Protein AF-A0A970HXU4-F1 (afdb_monomer)

Sequence (37 aa):
MADLKTTYMGLKLKNPVIAGASNLSLNKENLVKIEKA

Solvent-accessible surface area (backbone atoms only — not comparable to full-atom values): 2566 Å² total; per-residue (Å²): 134,83,85,51,59,39,72,57,98,86,42,82,34,82,43,83,80,73,90,59,99,47,80,68,65,73,39,67,69,58,50,55,54,58,74,73,107

Mean predicted aligned error: 4.2 Å

Structure (mmCIF, N/CA/C/O backbone):
data_AF-A0A970HXU4-F1
#
_entry.id   AF-A0A970HXU4-F1
#
loop_
_atom_site.group_PDB
_atom_site.id
_atom_site.type_symbol
_atom_site.label_atom_id
_atom_site.label_alt_id
_atom_site.label_comp_id
_atom_site.label_asym_id
_atom_site.label_entity_id
_atom_site.label_seq_id
_atom_site.pdbx_PDB_ins_code
_atom_site.Cartn_x
_atom_site.Cartn_y
_atom_site.Cartn_z
_atom_site.occupancy
_atom_site.B_iso_or_equiv
_atom_site.auth_seq_id
_atom_site.auth_comp_id
_atom_site.auth_asym_id
_atom_site.auth_atom_id
_atom_site.pdbx_PDB_model_num
ATOM 1 N N . MET A 1 1 ? -12.621 10.550 15.467 1.00 67.94 1 MET A N 1
ATOM 2 C CA . MET A 1 1 ? -12.137 10.118 14.136 1.00 67.94 1 MET A CA 1
ATOM 3 C C . MET A 1 1 ? -12.928 8.902 13.687 1.00 67.94 1 MET A C 1
ATOM 5 O O . MET A 1 1 ? -13.245 8.081 14.537 1.00 67.94 1 MET A O 1
ATOM 9 N N . ALA A 1 2 ? -13.239 8.788 12.395 1.00 81.94 2 ALA A N 1
ATOM 10 C CA . ALA A 1 2 ? -13.835 7.574 11.838 1.00 81.94 2 ALA A CA 1
ATOM 11 C C . ALA A 1 2 ? -12.765 6.479 11.685 1.00 81.94 2 ALA A C 1
ATOM 13 O O . ALA A 1 2 ? -11.652 6.769 11.243 1.00 81.94 2 ALA A O 1
ATOM 14 N N . ASP A 1 3 ? -13.090 5.239 12.053 1.00 86.44 3 ASP A N 1
ATOM 15 C CA . ASP A 1 3 ? -12.262 4.082 11.706 1.00 86.44 3 ASP A CA 1
ATOM 16 C C . ASP A 1 3 ? -12.439 3.815 10.207 1.00 86.44 3 ASP A C 1
ATOM 18 O O . ASP A 1 3 ? -13.542 3.547 9.738 1.00 86.44 3 ASP A O 1
ATOM 22 N N . LEU A 1 4 ? -11.357 3.974 9.445 1.00 89.12 4 LEU A N 1
ATOM 23 C CA . LEU A 1 4 ? -11.360 3.819 7.990 1.00 89.12 4 LEU A CA 1
ATOM 24 C C . LEU A 1 4 ? -10.979 2.397 7.556 1.00 89.12 4 LEU A C 1
ATOM 26 O O . LEU A 1 4 ? -10.811 2.153 6.364 1.00 89.12 4 LEU A O 1
ATOM 30 N N . LYS A 1 5 ? -10.816 1.445 8.483 1.00 92.75 5 LYS A N 1
ATOM 31 C CA . LYS A 1 5 ? -10.415 0.090 8.102 1.00 92.75 5 LYS A CA 1
ATOM 32 C C . LYS A 1 5 ? -11.494 -0.533 7.230 1.00 92.75 5 LYS A C 1
ATOM 34 O O . LYS A 1 5 ? -12.685 -0.423 7.504 1.00 92.75 5 LYS A O 1
ATOM 39 N N . THR A 1 6 ? -11.070 -1.220 6.180 1.00 93.19 6 THR A N 1
ATOM 40 C CA . THR A 1 6 ? -11.996 -1.863 5.250 1.00 93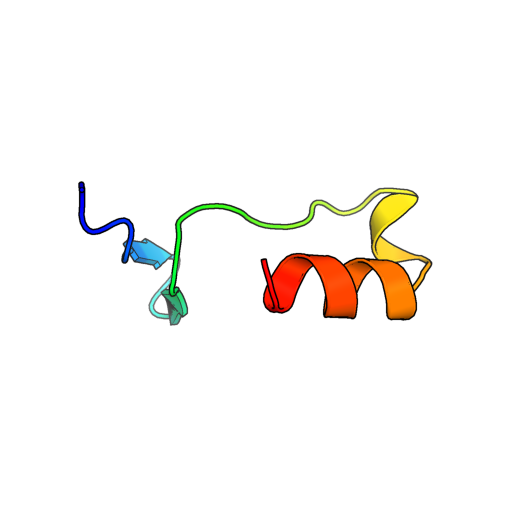.19 6 THR A CA 1
ATOM 41 C C . THR A 1 6 ? -11.465 -3.212 4.801 1.00 93.19 6 THR A C 1
ATOM 43 O O . THR A 1 6 ? -10.281 -3.516 4.948 1.00 93.19 6 THR A O 1
ATOM 46 N N . THR A 1 7 ? -12.357 -4.039 4.270 1.00 94.62 7 THR A N 1
ATOM 47 C CA . THR A 1 7 ? -11.991 -5.286 3.605 1.00 94.62 7 THR A CA 1
ATOM 48 C C . THR A 1 7 ? -12.272 -5.136 2.121 1.00 94.62 7 THR A C 1
ATOM 50 O O . THR A 1 7 ? -13.407 -4.881 1.729 1.00 94.62 7 THR A O 1
ATOM 53 N N . TYR A 1 8 ? -11.246 -5.315 1.297 1.00 92.44 8 TYR A N 1
ATOM 54 C CA . TYR A 1 8 ? -11.362 -5.272 -0.156 1.00 92.44 8 TYR A CA 1
ATOM 55 C C . TYR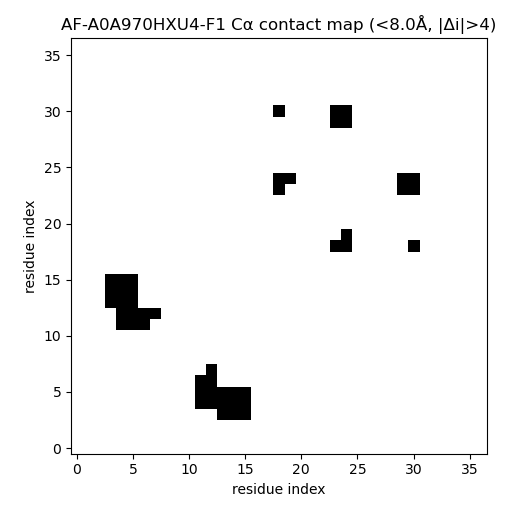 A 1 8 ? -10.879 -6.597 -0.730 1.00 92.44 8 TYR A C 1
ATOM 57 O O . TYR A 1 8 ? -9.746 -7.000 -0.483 1.00 92.44 8 TYR A O 1
ATOM 65 N N . MET A 1 9 ? -11.749 -7.299 -1.461 1.00 92.31 9 MET A N 1
ATOM 66 C CA . MET A 1 9 ? -11.435 -8.600 -2.077 1.00 92.31 9 MET A CA 1
ATOM 67 C C . MET A 1 9 ? -10.822 -9.625 -1.095 1.00 92.31 9 MET A C 1
ATOM 69 O O . MET A 1 9 ? -9.936 -10.393 -1.452 1.00 92.31 9 MET A O 1
ATOM 73 N N . GLY A 1 10 ? -11.272 -9.621 0.166 1.00 93.94 10 GLY A N 1
ATOM 74 C CA . GLY A 1 10 ? -10.767 -10.514 1.222 1.00 93.94 10 GLY A CA 1
ATOM 75 C C . GLY A 1 10 ? -9.498 -10.032 1.939 1.00 93.94 10 GLY A C 1
ATOM 76 O O . GLY A 1 10 ? -9.078 -10.652 2.913 1.00 93.94 10 GLY A O 1
ATOM 77 N N . LEU A 1 11 ? -8.914 -8.907 1.520 1.00 93.88 11 LEU A N 1
ATOM 78 C CA . LEU A 1 11 ? -7.754 -8.291 2.162 1.00 93.88 11 LEU A CA 1
ATOM 79 C C . LEU A 1 11 ? -8.191 -7.221 3.160 1.00 93.88 11 LEU A C 1
ATOM 81 O O . LEU A 1 11 ? -8.993 -6.347 2.831 1.00 93.8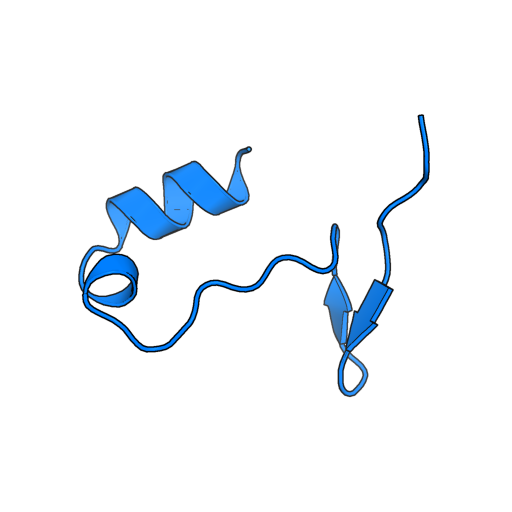8 11 LEU A O 1
ATOM 85 N N . LYS A 1 12 ? -7.629 -7.256 4.372 1.00 94.38 12 LYS A N 1
ATOM 86 C CA . LYS A 1 12 ? -7.823 -6.197 5.370 1.00 94.38 12 LYS A CA 1
ATOM 87 C C . LYS A 1 12 ? -6.889 -5.029 5.075 1.00 94.38 12 LYS A C 1
ATOM 89 O O . LYS A 1 12 ? -5.671 -5.188 5.087 1.00 94.38 12 LYS A O 1
ATOM 94 N N . LEU A 1 13 ? -7.466 -3.854 4.866 1.00 92.81 13 LEU A N 1
ATOM 95 C CA . LEU A 1 13 ? -6.756 -2.609 4.609 1.00 92.81 13 LEU A CA 1
ATOM 96 C C . LEU A 1 13 ? -6.879 -1.668 5.810 1.00 92.81 13 LEU A C 1
ATOM 98 O O . LEU A 1 13 ? -7.921 -1.604 6.467 1.00 92.81 13 LEU A O 1
ATOM 102 N N . LYS A 1 14 ? -5.815 -0.899 6.072 1.00 91.44 14 LYS A N 1
ATOM 103 C CA . LYS A 1 14 ? -5.807 0.152 7.106 1.00 91.44 14 LYS A CA 1
ATOM 104 C C . LYS A 1 14 ? -6.795 1.281 6.775 1.00 91.44 14 LYS A C 1
ATOM 106 O O . LYS A 1 14 ? -7.331 1.904 7.685 1.00 91.44 14 LYS A O 1
ATOM 111 N N . ASN A 1 15 ? -7.010 1.536 5.486 1.00 92.12 15 ASN A N 1
ATOM 112 C CA . ASN A 1 15 ? -7.878 2.575 4.942 1.00 92.12 15 ASN A CA 1
ATOM 113 C C . ASN A 1 15 ? -8.359 2.164 3.526 1.00 92.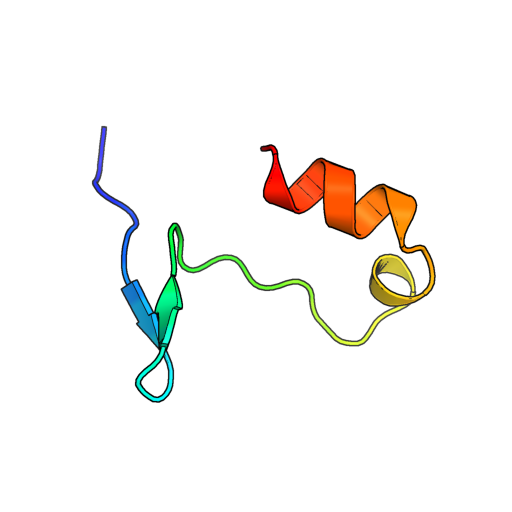12 15 ASN A C 1
ATOM 115 O O . ASN A 1 15 ? -7.769 1.257 2.936 1.00 92.12 15 ASN A O 1
ATOM 119 N N . PRO A 1 16 ? -9.408 2.784 2.956 1.00 91.56 16 PRO A N 1
ATOM 120 C CA . PRO A 1 16 ? -9.907 2.439 1.622 1.00 91.56 16 PRO A CA 1
ATOM 121 C C . PRO A 1 16 ? -9.114 3.092 0.473 1.00 91.56 16 PRO A C 1
ATOM 123 O O . PRO A 1 16 ? -9.546 3.015 -0.675 1.00 91.56 16 PRO A O 1
ATOM 126 N N . VAL A 1 17 ? -7.994 3.772 0.747 1.00 91.12 17 VAL A N 1
ATOM 127 C CA . VAL A 1 17 ? -7.209 4.492 -0.266 1.00 91.12 17 VAL A CA 1
ATOM 128 C C . VAL A 1 17 ? -6.217 3.533 -0.917 1.00 91.12 17 VAL A C 1
ATOM 130 O O . VAL A 1 17 ? -5.414 2.890 -0.245 1.00 91.12 17 VAL A O 1
ATOM 133 N N . ILE A 1 18 ? -6.259 3.442 -2.245 1.00 90.75 18 ILE A N 1
ATOM 134 C CA . ILE A 1 18 ? -5.422 2.531 -3.033 1.00 90.75 18 ILE A CA 1
ATOM 135 C C . ILE A 1 18 ? -4.712 3.342 -4.119 1.00 90.75 18 ILE A C 1
ATOM 137 O O . ILE A 1 18 ? -5.348 4.105 -4.847 1.00 90.75 18 ILE A O 1
ATOM 141 N N . ALA A 1 19 ? -3.392 3.179 -4.244 1.00 91.81 19 ALA A N 1
ATOM 142 C CA . ALA A 1 19 ? -2.626 3.789 -5.327 1.00 91.81 19 ALA A CA 1
ATOM 143 C C . ALA A 1 19 ? -2.949 3.090 -6.661 1.00 91.81 19 ALA A C 1
ATOM 145 O O . ALA A 1 19 ? -2.725 1.890 -6.816 1.00 91.81 19 ALA A O 1
ATOM 146 N N . GLY A 1 20 ? -3.496 3.840 -7.620 1.00 90.00 20 GLY A N 1
ATOM 147 C CA . GLY A 1 20 ? -3.870 3.317 -8.936 1.00 90.00 20 GLY A CA 1
ATOM 148 C C . GLY A 1 20 ? -2.673 3.028 -9.850 1.00 90.00 20 GLY A C 1
ATOM 149 O O . GLY A 1 20 ? -1.555 3.503 -9.631 1.00 90.00 20 GLY A O 1
ATOM 150 N N . ALA A 1 21 ? -2.910 2.274 -10.925 1.00 89.75 21 ALA A N 1
ATOM 151 C CA . ALA A 1 21 ? -1.917 2.039 -11.973 1.00 89.75 21 ALA A CA 1
ATOM 152 C C . ALA A 1 21 ? -1.720 3.315 -12.812 1.00 89.75 21 ALA A C 1
ATOM 154 O O . ALA A 1 21 ? -2.403 3.556 -13.804 1.00 89.75 21 ALA A O 1
ATOM 155 N N . SER A 1 22 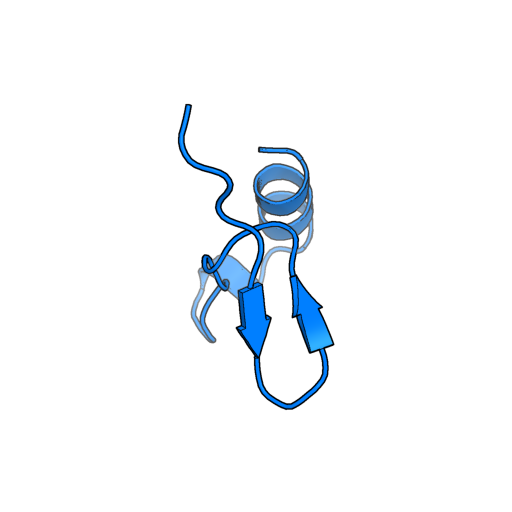? -0.818 4.185 -12.367 1.00 89.94 22 SER A N 1
ATOM 156 C CA . SER A 1 22 ? -0.474 5.454 -13.021 1.00 89.94 22 SER A CA 1
ATOM 157 C C . SER A 1 22 ? 1.000 5.793 -12.775 1.00 89.94 22 SER A C 1
ATOM 159 O O . SER A 1 22 ? 1.699 5.039 -12.098 1.00 89.94 22 SER A O 1
ATOM 161 N N . ASN A 1 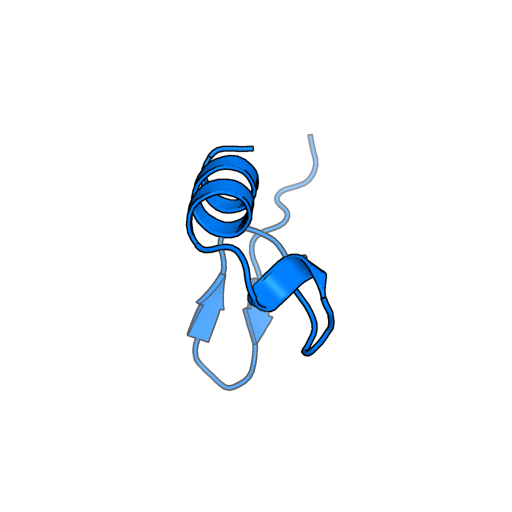23 ? 1.482 6.945 -13.260 1.00 90.88 23 ASN A N 1
ATOM 162 C CA . ASN A 1 23 ? 2.861 7.408 -13.029 1.00 90.88 23 ASN A CA 1
ATOM 163 C C . ASN A 1 23 ? 3.272 7.421 -11.547 1.00 90.88 23 ASN A C 1
ATOM 165 O O . ASN A 1 23 ? 4.448 7.257 -11.236 1.00 90.88 23 ASN A O 1
ATOM 169 N N . LEU A 1 24 ? 2.304 7.566 -10.637 1.00 86.75 24 LEU A N 1
ATOM 170 C CA . LEU A 1 24 ? 2.513 7.478 -9.193 1.00 86.75 24 LEU A CA 1
ATOM 171 C C . LEU A 1 24 ? 3.112 6.130 -8.757 1.00 86.75 24 LEU A C 1
ATOM 173 O O . LEU A 1 24 ? 3.972 6.093 -7.883 1.00 86.75 24 LEU A O 1
ATOM 177 N N . SER A 1 25 ? 2.697 5.042 -9.406 1.00 88.94 25 SER A N 1
ATOM 178 C CA . SER A 1 25 ? 3.110 3.672 -9.087 1.00 88.94 25 SER A CA 1
AT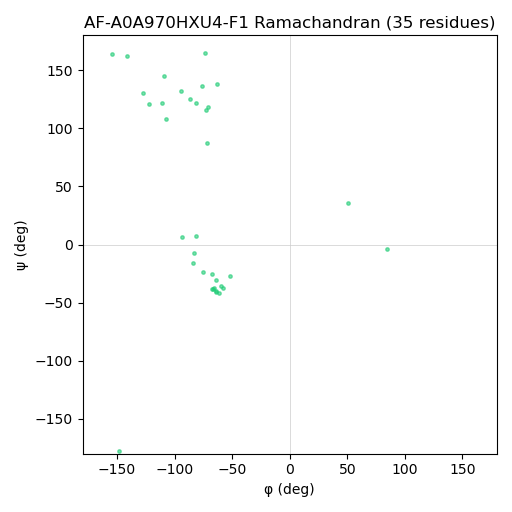OM 179 C C . SER A 1 25 ? 4.447 3.276 -9.719 1.00 88.94 25 SER A C 1
ATOM 181 O O . SER A 1 25 ? 4.993 2.229 -9.384 1.00 88.94 25 SER A O 1
ATOM 183 N N . LEU A 1 26 ? 5.012 4.118 -10.595 1.00 93.75 26 LEU A N 1
ATOM 184 C CA . LEU A 1 26 ? 6.340 3.900 -11.181 1.00 93.75 26 LEU A CA 1
ATOM 185 C C . LEU A 1 26 ? 7.471 4.212 -10.193 1.00 93.75 26 LEU A C 1
ATOM 187 O O . LEU A 1 26 ? 8.579 3.702 -10.342 1.00 93.75 26 LEU A O 1
ATOM 191 N N . ASN A 1 27 ? 7.211 5.052 -9.187 1.00 92.50 27 ASN A N 1
ATOM 192 C CA . ASN A 1 27 ? 8.210 5.445 -8.205 1.00 92.50 27 ASN A CA 1
ATOM 193 C C . ASN A 1 27 ? 7.932 4.781 -6.848 1.00 92.50 27 ASN A C 1
ATOM 195 O O . ASN A 1 27 ? 7.009 5.152 -6.121 1.00 92.50 27 ASN A O 1
ATOM 199 N N . LYS A 1 28 ? 8.776 3.808 -6.489 1.00 91.62 28 LYS A N 1
ATOM 200 C CA . LYS A 1 28 ? 8.653 3.047 -5.239 1.00 91.62 28 LYS A CA 1
ATOM 201 C C . LYS A 1 28 ? 8.716 3.931 -3.989 1.00 91.62 28 LYS A C 1
ATOM 203 O O . LYS A 1 28 ? 8.026 3.649 -3.015 1.00 91.62 28 LYS A O 1
ATOM 208 N N . GLU A 1 29 ? 9.520 4.992 -3.994 1.00 92.81 29 GLU A N 1
ATOM 209 C CA . GLU A 1 29 ? 9.677 5.862 -2.822 1.00 92.81 29 GLU A CA 1
ATOM 210 C C . GLU A 1 29 ? 8.391 6.626 -2.505 1.00 92.81 29 GLU A C 1
ATOM 212 O O . GLU A 1 29 ? 8.024 6.766 -1.338 1.00 92.81 29 GLU A O 1
ATOM 217 N N . ASN A 1 30 ? 7.668 7.066 -3.536 1.00 89.75 30 ASN A N 1
ATOM 218 C CA . ASN A 1 30 ? 6.372 7.717 -3.367 1.00 89.75 30 ASN A 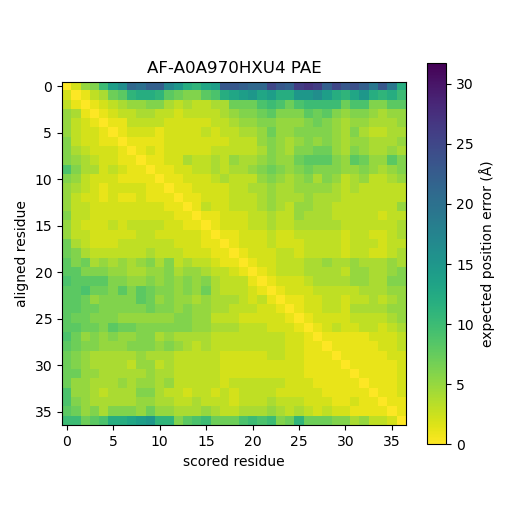CA 1
ATOM 219 C C . ASN A 1 30 ? 5.332 6.760 -2.770 1.00 89.75 30 ASN A C 1
ATOM 221 O O . ASN A 1 30 ? 4.601 7.153 -1.864 1.00 89.75 30 ASN A O 1
ATOM 225 N N . LEU A 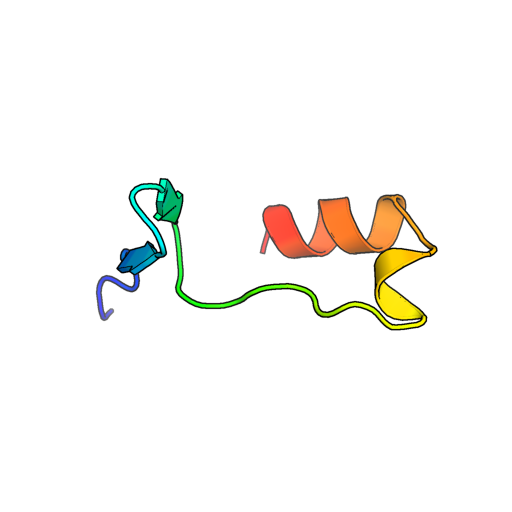1 31 ? 5.318 5.493 -3.198 1.00 92.19 31 LEU A N 1
ATOM 226 C CA . LEU A 1 31 ? 4.434 4.471 -2.626 1.00 92.19 31 LEU A CA 1
ATOM 227 C C . LEU A 1 31 ? 4.712 4.241 -1.131 1.00 92.19 31 LEU A C 1
ATOM 229 O O . LEU A 1 31 ? 3.779 4.174 -0.336 1.00 92.19 31 LEU A O 1
ATOM 233 N N . VAL A 1 32 ? 5.987 4.193 -0.727 1.00 91.94 32 VAL A N 1
ATOM 234 C CA . VAL A 1 32 ? 6.375 4.036 0.689 1.00 91.94 32 VAL A CA 1
ATOM 235 C C . VAL A 1 32 ? 5.963 5.247 1.528 1.00 91.94 32 VAL A C 1
ATOM 237 O O . VAL A 1 32 ? 5.550 5.091 2.675 1.00 91.94 32 VAL A O 1
ATOM 240 N N . LYS A 1 33 ? 6.061 6.461 0.976 1.00 90.38 33 LYS A N 1
ATOM 241 C CA . LYS A 1 33 ? 5.590 7.675 1.658 1.00 90.38 33 LYS A CA 1
ATOM 242 C C . LYS A 1 33 ? 4.076 7.644 1.873 1.00 90.38 33 LYS A C 1
ATOM 244 O O . LYS A 1 33 ? 3.629 8.011 2.951 1.00 90.38 33 LYS A O 1
ATOM 249 N N . ILE A 1 34 ? 3.318 7.174 0.881 1.00 89.88 34 ILE A N 1
ATOM 250 C CA . ILE A 1 34 ? 1.855 7.057 0.958 1.00 89.88 34 ILE A CA 1
ATOM 251 C C . ILE A 1 34 ? 1.430 5.991 1.974 1.00 89.88 34 ILE A C 1
ATOM 253 O O . ILE A 1 34 ? 0.475 6.212 2.700 1.00 89.88 34 ILE A O 1
ATOM 257 N N . GLU A 1 35 ? 2.140 4.863 2.082 1.00 88.75 35 GLU A N 1
ATOM 258 C CA . GLU A 1 35 ? 1.802 3.823 3.073 1.00 88.75 35 GLU A CA 1
ATOM 259 C C . GLU A 1 35 ? 2.028 4.271 4.526 1.00 88.75 35 GLU A C 1
ATOM 261 O O . GLU A 1 35 ? 1.397 3.747 5.445 1.00 88.75 35 GLU A O 1
ATOM 266 N N . LYS A 1 36 ? 2.930 5.238 4.738 1.00 87.81 36 LYS A N 1
ATOM 267 C CA . LYS A 1 36 ? 3.218 5.821 6.056 1.00 87.81 36 LYS A CA 1
ATOM 268 C C . LYS A 1 36 ? 2.265 6.948 6.461 1.00 87.81 36 LYS A C 1
ATOM 270 O O . LYS A 1 36 ? 2.295 7.321 7.634 1.00 87.81 36 LYS A O 1
ATOM 275 N N . ALA A 1 37 ? 1.514 7.512 5.514 1.00 78.88 37 ALA A N 1
ATOM 276 C CA . ALA A 1 37 ? 0.542 8.578 5.759 1.00 78.88 37 ALA A CA 1
ATOM 277 C C . ALA A 1 37 ? -0.763 8.008 6.333 1.00 78.88 37 ALA A C 1
ATOM 279 O O . ALA A 1 37 ? -1.308 8.651 7.257 1.00 78.88 37 ALA A O 1
#

pLDDT: mean 90.03, std 4.85, range [67.94, 94.62]

Foldseek 3Di:
DDQQWDADPNDIDSHPDDDDPDPCVVDPVSVVVVNVD

Secondary structure (DSSP, 8-state):
-----EEETTEEESSS----SSGGGG-HHHHHHHHH-

Radius of gyration: 11.4 Å; Cα contacts (8 Å, |Δi|>4): 24; chains: 1; bounding box: 24×21×27 Å

Nearest PDB structures (foldseek):
  2i9o-assembly1_A  TM=3.309E-01  e=6.653E+00  unclassified